Protein AF-T1HXQ1-F1 (afdb_monomer_lite)

pLDDT: mean 81.6, std 14.65, range [45.03, 98.19]

InterPro domains:
  IPR020339 Ciliary microtubule inner protein 1-like [PF14945] (10-103)

Structure (mmCIF, N/CA/C/O backbone):
data_AF-T1HXQ1-F1
#
_entry.id   AF-T1HXQ1-F1
#
loop_
_atom_site.group_PDB
_atom_site.id
_atom_site.type_symbol
_atom_site.label_atom_id
_atom_site.label_alt_id
_atom_site.label_comp_id
_atom_site.label_asym_id
_atom_site.label_entity_id
_atom_site.label_seq_id
_atom_site.pdbx_PDB_ins_code
_atom_site.Cartn_x
_atom_site.Cartn_y
_atom_site.Cartn_z
_atom_site.occupancy
_atom_site.B_iso_or_equiv
_atom_site.auth_seq_id
_atom_site.auth_comp_id
_atom_site.auth_asym_id
_atom_site.auth_atom_id
_atom_site.pdbx_PDB_model_num
ATOM 1 N N . MET A 1 1 ? 9.589 -0.570 -53.903 1.00 46.25 1 MET A N 1
ATOM 2 C CA . MET A 1 1 ? 9.884 -1.003 -52.522 1.00 46.25 1 MET A CA 1
ATOM 3 C C . MET A 1 1 ? 11.175 -1.800 -52.570 1.00 46.25 1 MET A C 1
ATOM 5 O O . MET A 1 1 ? 11.203 -2.804 -53.267 1.00 46.25 1 MET A O 1
ATOM 9 N N . GLY A 1 2 ? 12.262 -1.277 -51.997 1.00 65.62 2 GLY A N 1
ATOM 10 C CA . GLY A 1 2 ? 13.586 -1.905 -52.079 1.00 65.62 2 GLY A CA 1
ATOM 11 C C . GLY A 1 2 ? 13.653 -3.157 -51.208 1.00 65.62 2 GLY A C 1
ATOM 12 O O . GLY A 1 2 ? 13.148 -3.146 -50.090 1.00 65.62 2 GLY A O 1
ATOM 13 N N . ILE A 1 3 ? 14.230 -4.235 -51.736 1.00 65.00 3 ILE A N 1
ATOM 14 C CA . ILE A 1 3 ? 14.453 -5.480 -50.995 1.00 65.00 3 ILE A CA 1
ATOM 15 C C . ILE A 1 3 ? 15.583 -5.201 -50.000 1.00 65.00 3 ILE A C 1
ATOM 17 O O . ILE A 1 3 ? 16.723 -5.007 -50.414 1.00 65.00 3 ILE A O 1
ATOM 21 N N . SER A 1 4 ? 15.265 -5.140 -48.706 1.00 76.06 4 SER A N 1
ATOM 22 C CA . SER A 1 4 ? 16.273 -5.047 -47.646 1.00 76.06 4 SER A CA 1
ATOM 23 C C . SER A 1 4 ? 17.168 -6.277 -47.701 1.00 76.06 4 SER A C 1
ATOM 25 O O . SER A 1 4 ? 16.663 -7.407 -47.727 1.00 76.06 4 SER A O 1
ATOM 27 N N . THR A 1 5 ? 18.484 -6.080 -47.713 1.00 84.62 5 THR A N 1
ATOM 28 C CA . THR A 1 5 ? 19.408 -7.215 -47.686 1.00 84.62 5 THR A CA 1
ATOM 29 C C . THR A 1 5 ? 19.297 -7.936 -46.339 1.00 84.62 5 THR A C 1
ATOM 31 O O . THR A 1 5 ? 19.031 -7.321 -45.307 1.00 84.62 5 THR A O 1
ATOM 34 N N . ILE A 1 6 ? 19.490 -9.259 -46.318 1.00 80.56 6 ILE A N 1
ATOM 35 C CA . ILE A 1 6 ? 19.382 -10.067 -45.084 1.00 80.56 6 ILE A CA 1
ATOM 36 C C . ILE A 1 6 ? 20.298 -9.511 -43.977 1.00 80.56 6 ILE A C 1
ATOM 38 O O . ILE A 1 6 ? 19.915 -9.481 -42.811 1.00 80.56 6 ILE A O 1
ATOM 42 N N . ASN A 1 7 ? 21.472 -8.995 -44.354 1.00 80.50 7 ASN A N 1
ATOM 43 C CA . ASN A 1 7 ? 22.436 -8.390 -43.437 1.00 80.50 7 ASN A CA 1
ATOM 44 C C . ASN A 1 7 ? 21.930 -7.083 -42.807 1.00 80.50 7 ASN A C 1
ATOM 46 O O . ASN A 1 7 ? 22.186 -6.828 -41.635 1.00 80.50 7 ASN A O 1
ATOM 50 N N . GLU A 1 8 ? 21.193 -6.256 -43.548 1.00 81.00 8 GLU A N 1
ATOM 51 C CA . GLU A 1 8 ? 20.584 -5.044 -42.985 1.00 81.00 8 GLU A CA 1
ATOM 52 C C . GLU A 1 8 ? 19.526 -5.396 -41.938 1.00 81.00 8 GLU A C 1
ATOM 54 O O . GLU A 1 8 ? 19.465 -4.764 -40.883 1.00 81.00 8 GLU A O 1
ATOM 59 N N . VAL A 1 9 ? 18.728 -6.438 -42.190 1.00 82.75 9 VAL A N 1
ATOM 60 C CA . VAL A 1 9 ? 17.703 -6.907 -41.246 1.00 82.75 9 VAL A CA 1
ATOM 61 C C . VAL A 1 9 ? 18.345 -7.416 -39.954 1.00 82.75 9 VAL A C 1
ATOM 63 O O . VAL A 1 9 ? 17.903 -7.043 -38.866 1.00 82.75 9 VAL A O 1
ATOM 66 N N . THR A 1 10 ? 19.409 -8.217 -40.045 1.00 87.50 10 THR A N 1
ATOM 67 C CA . THR A 1 10 ? 20.081 -8.777 -38.861 1.00 87.50 10 THR A CA 1
ATOM 68 C C . THR A 1 10 ? 20.848 -7.722 -38.064 1.00 87.50 10 THR A C 1
ATOM 70 O O . THR A 1 10 ? 20.764 -7.707 -36.836 1.00 87.50 10 THR A O 1
ATOM 73 N N . VAL A 1 11 ? 21.537 -6.789 -38.728 1.00 91.00 11 VAL A N 1
ATOM 74 C CA . VAL A 1 11 ? 22.244 -5.687 -38.053 1.00 91.00 11 VAL A CA 1
ATOM 75 C C . VAL A 1 11 ? 21.261 -4.749 -37.351 1.00 91.00 11 VAL A C 1
ATOM 77 O O . VAL A 1 11 ? 21.504 -4.348 -36.212 1.00 91.00 11 VAL A O 1
ATOM 80 N N . ASN A 1 12 ? 20.133 -4.426 -37.987 1.00 92.00 12 ASN A N 1
ATOM 81 C CA . ASN A 1 12 ? 19.099 -3.606 -37.358 1.00 92.00 12 ASN A CA 1
ATOM 82 C C . ASN A 1 12 ? 18.438 -4.333 -36.181 1.00 92.00 12 ASN A C 1
ATOM 84 O O . ASN A 1 12 ? 18.175 -3.707 -35.157 1.00 92.00 12 ASN A O 1
ATOM 88 N N . ALA A 1 13 ? 18.234 -5.650 -36.276 1.00 91.31 13 ALA A N 1
ATOM 89 C CA . ALA A 1 13 ? 17.728 -6.446 -35.160 1.00 91.31 13 ALA A CA 1
ATOM 90 C C . ALA A 1 13 ? 18.670 -6.404 -33.943 1.00 91.31 13 ALA A C 1
ATOM 92 O O . ALA A 1 13 ? 18.205 -6.195 -32.823 1.00 91.31 13 ALA A O 1
ATOM 93 N N . LEU A 1 14 ? 19.986 -6.527 -34.155 1.00 94.94 14 LEU A N 1
ATOM 94 C CA . LEU A 1 14 ? 20.980 -6.429 -33.079 1.00 94.94 14 LEU A CA 1
ATOM 95 C C . LEU A 1 14 ? 21.003 -5.041 -32.427 1.00 94.94 14 LEU A C 1
ATOM 97 O O . LEU A 1 14 ? 21.054 -4.947 -31.202 1.00 94.94 14 LEU A O 1
ATOM 101 N N . LYS A 1 15 ? 20.922 -3.971 -33.227 1.00 95.94 15 LYS A N 1
ATOM 102 C CA . LYS A 1 15 ? 20.840 -2.594 -32.711 1.00 95.94 15 LYS A CA 1
ATOM 103 C C . LYS A 1 15 ? 19.580 -2.379 -31.879 1.00 95.94 15 LYS A C 1
ATOM 105 O O . LYS A 1 15 ? 19.673 -1.935 -30.744 1.00 95.94 15 LYS A O 1
ATOM 110 N N . ASN A 1 16 ? 18.424 -2.789 -32.400 1.00 95.81 16 ASN A N 1
ATOM 111 C CA . ASN A 1 16 ? 17.150 -2.667 -31.694 1.00 95.81 16 ASN A CA 1
ATOM 112 C C . ASN A 1 16 ? 17.159 -3.415 -30.354 1.00 95.81 16 ASN A C 1
ATOM 114 O O . ASN A 1 16 ? 16.592 -2.933 -29.374 1.00 95.81 16 ASN A O 1
ATOM 118 N N . TRP A 1 17 ? 17.795 -4.588 -30.312 1.00 95.81 17 TRP A N 1
ATOM 119 C CA . TRP A 1 17 ? 17.956 -5.361 -29.085 1.00 95.81 17 TRP A CA 1
ATOM 120 C C . TRP A 1 17 ? 18.878 -4.659 -28.079 1.00 95.81 17 TRP A C 1
ATOM 122 O O . TRP A 1 17 ? 18.508 -4.521 -26.913 1.00 95.81 17 TRP A O 1
ATOM 132 N N . ALA A 1 18 ? 20.029 -4.150 -28.524 1.00 97.75 18 ALA A N 1
ATOM 133 C CA . ALA A 1 18 ? 20.939 -3.390 -27.667 1.00 97.75 18 ALA A CA 1
ATOM 134 C C . ALA A 1 18 ? 20.264 -2.128 -27.092 1.00 97.75 18 ALA A C 1
ATOM 136 O O . ALA A 1 18 ? 20.317 -1.890 -25.884 1.00 97.75 18 ALA A O 1
ATOM 137 N N . ASP A 1 19 ? 19.542 -1.381 -27.929 1.00 97.81 19 ASP A N 1
ATOM 138 C CA . ASP A 1 19 ? 18.795 -0.188 -27.521 1.00 97.81 19 ASP A CA 1
ATOM 139 C C . ASP A 1 19 ? 17.646 -0.521 -26.554 1.00 97.81 19 ASP A C 1
ATOM 141 O O . ASP A 1 19 ? 17.274 0.294 -25.706 1.00 97.81 19 ASP A O 1
ATOM 145 N N . ALA A 1 20 ? 17.032 -1.703 -26.673 1.00 97.31 20 ALA A N 1
ATOM 146 C CA . ALA A 1 20 ? 16.024 -2.165 -25.721 1.00 97.31 20 ALA A CA 1
ATOM 147 C C . ALA A 1 20 ? 16.640 -2.405 -24.335 1.00 97.31 20 ALA A C 1
ATOM 149 O O . ALA A 1 20 ? 16.129 -1.866 -23.354 1.00 97.31 20 ALA A O 1
ATOM 150 N N . ILE A 1 21 ? 17.778 -3.103 -24.267 1.00 97.94 21 ILE A N 1
ATOM 151 C CA . ILE A 1 21 ? 18.504 -3.340 -23.008 1.00 97.94 21 ILE A CA 1
ATOM 152 C C . ILE A 1 21 ? 18.914 -2.019 -22.354 1.00 97.94 21 ILE A C 1
ATOM 154 O O . ILE A 1 21 ? 18.772 -1.841 -21.142 1.00 97.94 21 ILE A O 1
ATOM 158 N N . GLU A 1 22 ? 19.415 -1.065 -23.139 1.00 98.06 22 GLU A N 1
ATOM 159 C CA . GLU A 1 22 ? 19.836 0.220 -22.588 1.00 98.06 22 GLU A CA 1
ATOM 160 C C . GLU A 1 22 ? 18.649 1.026 -22.041 1.00 98.06 22 GLU A C 1
ATOM 162 O O . GLU A 1 22 ? 18.754 1.645 -20.977 1.00 98.06 22 GLU A O 1
ATOM 167 N N . ARG A 1 23 ? 17.498 0.979 -22.724 1.00 97.81 23 ARG A N 1
ATOM 168 C CA . ARG A 1 23 ? 16.257 1.598 -22.239 1.00 97.81 23 ARG A CA 1
ATOM 169 C C . ARG A 1 23 ? 15.762 0.958 -20.951 1.00 97.81 23 ARG A C 1
ATOM 171 O O . ARG A 1 23 ? 15.367 1.693 -20.051 1.00 97.81 23 ARG A O 1
ATOM 178 N N . GLU A 1 24 ? 15.818 -0.364 -20.832 1.00 97.56 24 GLU A N 1
ATOM 179 C CA . GLU A 1 24 ? 15.462 -1.064 -19.592 1.00 97.56 24 GLU A CA 1
ATOM 180 C C . GLU A 1 24 ? 16.374 -0.643 -18.439 1.00 97.56 24 GLU A C 1
ATOM 182 O O . GLU A 1 24 ? 15.895 -0.260 -17.369 1.00 97.56 24 GLU A O 1
ATOM 187 N N . ARG A 1 25 ? 17.690 -0.618 -18.676 1.00 97.81 25 ARG A N 1
ATOM 188 C CA . ARG A 1 25 ? 18.668 -0.195 -17.668 1.00 97.81 25 ARG A CA 1
ATOM 189 C C . ARG A 1 25 ? 18.432 1.246 -17.214 1.00 97.81 25 ARG A C 1
ATOM 191 O O . ARG A 1 25 ? 18.435 1.517 -16.014 1.00 97.81 25 ARG A O 1
ATOM 198 N N . LYS A 1 26 ? 18.212 2.166 -18.156 1.00 98.00 26 LYS A N 1
ATOM 199 C CA . LYS A 1 26 ? 17.882 3.569 -17.853 1.00 98.00 26 LYS A CA 1
ATOM 200 C C . LYS A 1 26 ? 16.553 3.681 -17.112 1.00 98.00 26 LYS A C 1
ATOM 202 O O . LYS A 1 26 ? 16.466 4.434 -16.150 1.00 98.00 26 LYS A O 1
ATOM 207 N N . GLY A 1 27 ? 15.548 2.910 -17.521 1.00 97.50 27 GLY A N 1
ATOM 208 C CA . GLY A 1 27 ? 14.244 2.854 -16.867 1.00 97.50 27 GLY A CA 1
ATOM 209 C C . GLY A 1 27 ? 14.345 2.432 -15.404 1.00 97.50 27 GLY A C 1
ATOM 210 O O . GLY A 1 27 ? 13.741 3.076 -14.553 1.00 97.50 27 GLY A O 1
ATOM 211 N N . ALA A 1 28 ? 15.161 1.422 -15.095 1.00 96.31 28 ALA A N 1
ATOM 212 C CA . ALA A 1 28 ? 15.386 0.974 -13.721 1.00 96.31 28 ALA A CA 1
ATOM 213 C C . ALA A 1 28 ? 16.035 2.060 -12.844 1.00 96.31 28 ALA A C 1
ATOM 215 O O . ALA A 1 28 ? 15.606 2.275 -11.710 1.00 96.31 28 ALA A O 1
ATOM 216 N N . ILE A 1 29 ? 17.030 2.776 -13.379 1.00 97.69 29 ILE A N 1
ATOM 217 C CA . ILE A 1 29 ? 17.696 3.879 -12.668 1.00 97.69 29 ILE A CA 1
ATOM 218 C C . ILE A 1 29 ? 16.716 5.036 -12.445 1.00 97.69 29 ILE A C 1
ATOM 220 O O . ILE A 1 29 ? 16.515 5.450 -11.309 1.00 97.69 29 ILE A O 1
ATOM 224 N N . LEU A 1 30 ? 16.042 5.497 -13.504 1.00 97.81 30 LEU A N 1
ATOM 225 C CA . LEU A 1 30 ? 15.083 6.606 -13.437 1.00 97.81 30 LEU A CA 1
ATOM 226 C C . LEU A 1 30 ? 13.895 6.296 -12.523 1.00 97.81 30 LEU A C 1
ATOM 228 O O . LEU A 1 30 ? 13.392 7.185 -11.838 1.00 97.81 30 LEU A O 1
ATOM 232 N N . TRP A 1 31 ? 13.434 5.042 -12.512 1.00 96.62 31 TRP A N 1
ATOM 233 C CA . TRP A 1 31 ? 12.394 4.601 -11.591 1.00 96.62 31 TRP A CA 1
ATOM 234 C C . TRP A 1 31 ? 12.846 4.778 -10.143 1.00 96.62 31 TRP A C 1
ATOM 236 O O . TRP A 1 31 ? 12.118 5.365 -9.346 1.00 96.62 31 TRP A O 1
ATOM 246 N N . ASN A 1 32 ? 14.058 4.326 -9.822 1.00 96.75 32 ASN A N 1
ATOM 247 C CA . ASN A 1 32 ? 14.598 4.444 -8.475 1.00 96.75 32 ASN A CA 1
ATOM 248 C C . ASN A 1 32 ? 14.873 5.906 -8.084 1.00 96.75 32 ASN A C 1
ATOM 250 O O . ASN A 1 32 ? 14.526 6.321 -6.987 1.00 96.75 32 ASN A O 1
ATOM 254 N N . GLU A 1 33 ? 15.414 6.723 -8.988 1.00 96.50 33 GLU A N 1
ATOM 255 C CA . GLU A 1 33 ? 15.646 8.152 -8.730 1.00 96.50 33 GLU A CA 1
ATOM 256 C C . GLU A 1 33 ? 14.341 8.918 -8.474 1.00 96.50 33 GLU A C 1
ATOM 258 O O . GLU A 1 33 ? 14.281 9.770 -7.590 1.00 96.50 33 GLU A O 1
ATOM 263 N N . LYS A 1 34 ? 13.279 8.618 -9.232 1.00 97.69 34 LYS A N 1
ATOM 264 C CA . LYS A 1 34 ? 12.008 9.348 -9.130 1.00 97.69 34 LYS A CA 1
ATOM 265 C C . LYS A 1 34 ? 11.101 8.839 -8.010 1.00 97.69 34 LYS A C 1
ATOM 267 O O . LYS A 1 34 ? 10.373 9.633 -7.414 1.00 97.69 34 LYS A O 1
ATOM 272 N N . TRP A 1 35 ? 11.105 7.533 -7.758 1.00 97.00 35 TRP A N 1
ATOM 273 C CA . TRP A 1 35 ? 10.120 6.871 -6.896 1.00 97.00 35 TRP A CA 1
ATOM 274 C C . TRP A 1 35 ? 10.733 6.038 -5.770 1.00 97.00 35 TRP A C 1
ATOM 276 O O . TRP A 1 35 ? 9.987 5.525 -4.940 1.00 97.00 35 TRP A O 1
ATOM 286 N N . GLY A 1 36 ? 12.061 5.906 -5.708 1.00 96.44 36 GLY A N 1
ATOM 287 C CA . GLY A 1 36 ? 12.747 5.138 -4.665 1.00 96.44 36 GLY A CA 1
ATOM 288 C C . GLY A 1 36 ? 12.428 5.639 -3.258 1.00 96.44 36 GLY A C 1
ATOM 289 O O . GLY A 1 36 ? 12.195 4.831 -2.364 1.00 96.44 36 GLY A O 1
ATOM 290 N N . TRP A 1 37 ? 12.263 6.957 -3.098 1.00 97.19 37 TRP A N 1
ATOM 291 C CA . TRP A 1 37 ? 11.908 7.584 -1.822 1.00 97.19 37 TRP A CA 1
ATOM 292 C C . TRP A 1 37 ? 10.602 7.049 -1.212 1.00 97.19 37 TRP A C 1
ATOM 294 O O . TRP A 1 37 ? 10.473 7.042 0.004 1.00 97.19 37 TRP A O 1
ATOM 304 N N . ILE A 1 38 ? 9.646 6.558 -2.015 1.00 97.88 38 ILE A N 1
ATOM 305 C CA . ILE A 1 38 ? 8.388 5.984 -1.498 1.00 97.88 38 ILE A CA 1
ATOM 306 C C . ILE A 1 38 ? 8.673 4.715 -0.692 1.00 97.88 38 ILE A C 1
ATOM 308 O O . ILE A 1 38 ? 8.023 4.451 0.318 1.00 97.88 38 ILE A O 1
ATOM 312 N N . VAL A 1 39 ? 9.639 3.913 -1.146 1.00 97.25 39 VAL A N 1
ATOM 313 C CA . VAL A 1 39 ? 10.037 2.685 -0.453 1.00 97.25 39 VAL A CA 1
ATOM 314 C C . VA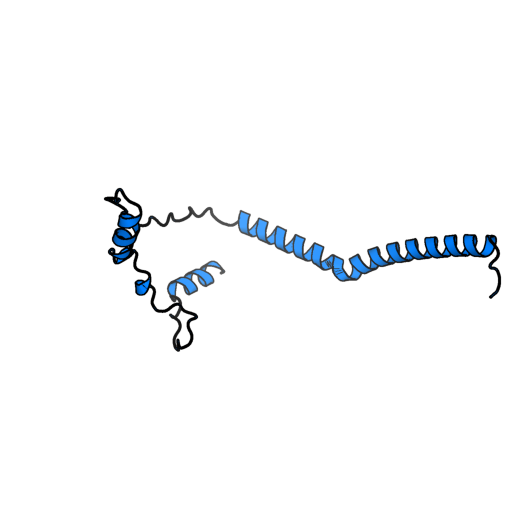L A 1 39 ? 10.706 3.029 0.872 1.00 97.25 39 VAL A C 1
ATOM 316 O O . VAL A 1 39 ? 10.442 2.364 1.872 1.00 97.25 39 VAL A O 1
ATOM 319 N N . ASP A 1 40 ? 11.537 4.068 0.883 1.00 97.12 40 ASP A N 1
ATOM 320 C CA . ASP A 1 40 ? 12.214 4.534 2.092 1.00 97.12 40 ASP A CA 1
ATOM 321 C C . ASP A 1 40 ? 11.217 5.129 3.099 1.00 97.12 40 ASP A C 1
ATOM 323 O O . ASP A 1 40 ? 11.246 4.761 4.272 1.00 97.12 40 ASP A O 1
ATOM 327 N N . GLU A 1 41 ? 10.264 5.939 2.635 1.00 98.19 41 GLU A N 1
ATOM 328 C CA . GLU A 1 41 ? 9.193 6.504 3.465 1.00 98.19 41 GLU A CA 1
ATOM 329 C C . GLU A 1 41 ? 8.311 5.408 4.075 1.00 98.19 41 GLU A C 1
ATOM 331 O O . GLU A 1 41 ? 8.017 5.414 5.271 1.00 98.19 41 GLU A O 1
ATOM 336 N N . TYR A 1 42 ? 7.930 4.411 3.268 1.00 98.12 42 TYR A N 1
ATOM 337 C CA . TYR A 1 42 ? 7.154 3.270 3.745 1.00 98.12 42 TYR A CA 1
ATOM 338 C C . TYR A 1 42 ? 7.900 2.494 4.834 1.00 98.12 42 TYR A C 1
ATOM 340 O O . TYR A 1 42 ? 7.295 2.110 5.834 1.00 98.12 42 TYR A O 1
ATOM 348 N N . ARG A 1 43 ? 9.211 2.283 4.664 1.00 98.00 43 ARG A N 1
ATOM 349 C CA . ARG A 1 43 ? 10.050 1.645 5.689 1.00 98.00 43 ARG A CA 1
ATOM 350 C C . ARG A 1 43 ? 10.071 2.468 6.975 1.00 98.00 43 ARG A C 1
ATOM 352 O O . ARG A 1 43 ? 9.803 1.897 8.025 1.00 98.00 43 ARG A O 1
ATOM 359 N N . SER A 1 44 ? 10.275 3.785 6.882 1.00 98.12 44 SER A N 1
ATOM 360 C CA . SER A 1 44 ? 10.246 4.684 8.047 1.00 98.12 44 SER A CA 1
ATOM 361 C C . SER A 1 44 ? 8.916 4.600 8.796 1.00 98.12 44 SER A C 1
ATOM 363 O O . SER A 1 44 ? 8.893 4.374 10.002 1.00 98.12 44 SER A O 1
ATOM 365 N N . SER A 1 45 ? 7.792 4.678 8.077 1.00 97.81 45 SER A N 1
ATOM 366 C CA . SER A 1 45 ? 6.457 4.566 8.680 1.00 97.81 45 SER A CA 1
ATOM 367 C C . SER A 1 45 ? 6.228 3.207 9.352 1.00 97.81 45 SER A C 1
ATOM 369 O O . SER A 1 45 ? 5.586 3.124 10.398 1.00 97.81 45 SER A O 1
ATOM 371 N N . VAL A 1 46 ? 6.727 2.117 8.762 1.00 98.12 46 VAL A N 1
ATOM 372 C CA . VAL A 1 46 ? 6.630 0.779 9.364 1.00 98.12 46 VAL A CA 1
ATOM 373 C C . VAL A 1 46 ? 7.442 0.703 10.656 1.00 98.12 46 VAL A C 1
ATOM 375 O O . VAL A 1 46 ? 6.926 0.187 11.649 1.00 98.12 46 VAL A O 1
ATOM 378 N N . ASP A 1 47 ? 8.661 1.237 10.663 1.00 98.06 47 ASP A N 1
ATOM 379 C CA . ASP A 1 47 ? 9.517 1.266 11.851 1.00 98.06 47 ASP A CA 1
ATOM 380 C C . ASP A 1 47 ? 8.871 2.102 12.970 1.00 98.06 47 ASP A C 1
ATOM 382 O O . ASP A 1 47 ? 8.765 1.637 14.107 1.00 98.06 47 ASP A O 1
ATOM 386 N N . GLU A 1 48 ? 8.304 3.265 12.642 1.00 97.62 48 GLU A N 1
ATOM 387 C CA . GLU A 1 48 ? 7.542 4.094 13.586 1.00 97.62 48 GLU A CA 1
ATOM 388 C C . GLU A 1 48 ? 6.336 3.350 14.180 1.00 97.62 48 GLU A C 1
ATOM 390 O O . GLU A 1 48 ? 6.085 3.408 15.387 1.00 97.62 48 GLU A O 1
ATOM 395 N N . LEU A 1 49 ? 5.591 2.603 13.360 1.00 96.62 49 LEU A N 1
ATOM 396 C CA . LEU A 1 49 ? 4.458 1.803 13.831 1.00 96.62 49 LEU A CA 1
ATOM 397 C C . LEU A 1 49 ? 4.899 0.654 14.743 1.00 96.62 49 LEU A C 1
ATOM 399 O O . LEU A 1 49 ? 4.195 0.332 15.707 1.00 96.62 49 LEU A O 1
ATOM 403 N N . ILE A 1 50 ? 6.040 0.027 14.455 1.00 96.81 50 ILE A N 1
ATOM 404 C CA . ILE A 1 50 ? 6.627 -1.010 15.312 1.00 96.81 50 ILE A CA 1
ATOM 405 C C . ILE A 1 50 ? 7.033 -0.400 16.655 1.00 96.81 50 ILE A C 1
ATOM 407 O O . ILE A 1 50 ? 6.683 -0.952 17.705 1.00 96.81 50 ILE A O 1
ATOM 411 N N . ASP A 1 51 ? 7.674 0.765 16.637 1.00 96.69 51 ASP A N 1
ATOM 412 C CA . ASP A 1 51 ? 8.069 1.493 17.838 1.00 96.69 51 ASP A CA 1
ATOM 413 C C . ASP A 1 51 ? 6.858 1.886 18.687 1.00 96.69 51 ASP A C 1
ATOM 415 O O . ASP A 1 51 ? 6.833 1.621 19.893 1.00 96.69 51 ASP A O 1
ATOM 419 N N . LEU A 1 52 ? 5.813 2.448 18.078 1.00 95.44 52 LEU A N 1
ATOM 420 C CA . LEU A 1 52 ? 4.566 2.784 18.772 1.00 95.44 52 LEU A CA 1
ATOM 421 C C . LEU A 1 52 ? 3.890 1.542 19.352 1.00 95.44 52 LEU A C 1
ATOM 423 O O . LEU A 1 52 ? 3.413 1.561 20.489 1.00 95.44 52 LEU A O 1
ATOM 427 N N . ARG A 1 53 ? 3.882 0.433 18.607 1.00 92.19 53 ARG A N 1
ATOM 428 C CA . ARG A 1 53 ? 3.341 -0.840 19.090 1.00 92.19 53 ARG A CA 1
ATOM 429 C C . ARG A 1 53 ? 4.132 -1.382 20.278 1.00 92.19 53 ARG A C 1
ATOM 431 O O . ARG A 1 53 ? 3.518 -1.951 21.175 1.00 92.19 53 ARG A O 1
ATOM 438 N N . SER A 1 54 ? 5.453 -1.211 20.287 1.00 93.00 54 SER A N 1
ATOM 439 C CA . SER A 1 54 ? 6.314 -1.658 21.388 1.00 93.00 54 SER A CA 1
ATOM 440 C C . SER A 1 54 ? 6.112 -0.838 22.667 1.00 93.00 54 SER A C 1
ATOM 442 O O . SER A 1 54 ? 6.146 -1.393 23.762 1.00 93.00 54 SER A O 1
ATOM 444 N N . LYS A 1 55 ? 5.851 0.469 22.528 1.00 93.06 55 LYS A N 1
ATOM 445 C CA . LYS A 1 55 ? 5.606 1.396 23.645 1.00 93.06 55 LYS A CA 1
ATOM 446 C C . LYS A 1 55 ? 4.189 1.290 24.205 1.00 93.06 55 LYS A C 1
ATOM 448 O O . LYS A 1 55 ? 3.941 1.713 25.329 1.00 93.06 5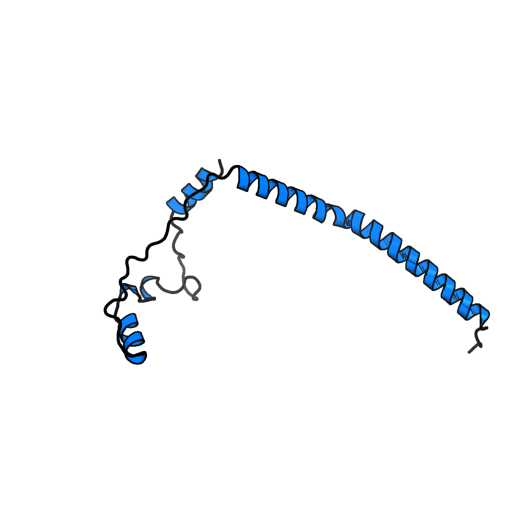5 LYS A O 1
ATOM 453 N N . ARG A 1 56 ? 3.248 0.760 23.422 1.00 86.12 56 ARG A N 1
ATOM 454 C CA . ARG A 1 56 ? 1.849 0.638 23.824 1.00 86.12 56 ARG A CA 1
ATOM 455 C C . ARG A 1 56 ? 1.708 -0.387 24.946 1.00 86.12 56 ARG A C 1
ATOM 457 O O . ARG A 1 56 ? 1.942 -1.577 24.745 1.00 86.12 56 ARG A O 1
ATOM 464 N N . GLU A 1 57 ? 1.234 0.066 26.101 1.00 86.06 57 GLU A N 1
ATOM 465 C CA . GLU A 1 57 ? 0.801 -0.832 27.168 1.00 86.06 57 GLU A CA 1
ATOM 466 C C . GLU A 1 57 ? -0.315 -1.750 26.657 1.00 86.06 57 GLU A C 1
ATOM 468 O O . GLU A 1 57 ? -1.221 -1.327 25.926 1.00 86.06 57 GLU A O 1
ATOM 473 N N . TYR A 1 58 ? -0.246 -3.029 27.023 1.00 82.50 58 TYR A N 1
ATOM 474 C CA . TYR A 1 58 ? -1.297 -3.974 26.683 1.00 82.50 58 TYR A CA 1
ATOM 475 C C . TYR A 1 58 ? -2.596 -3.548 27.375 1.00 82.50 58 TYR A C 1
ATOM 477 O O . TYR A 1 58 ? -2.742 -3.650 28.591 1.00 82.50 58 TYR A O 1
ATOM 485 N N . VAL A 1 59 ? -3.548 -3.069 26.578 1.00 83.50 59 VAL A N 1
ATOM 486 C CA . VAL A 1 59 ? -4.905 -2.790 27.035 1.00 83.50 59 VAL A CA 1
ATOM 487 C C . VAL A 1 59 ? -5.738 -4.026 26.742 1.00 83.50 59 VAL A C 1
ATOM 489 O O . VAL A 1 59 ? -5.988 -4.339 25.575 1.00 83.50 59 VAL A O 1
ATOM 492 N N . GLU A 1 60 ? -6.173 -4.713 27.799 1.00 82.75 60 GLU A N 1
ATOM 493 C CA . GLU A 1 60 ? -7.193 -5.757 27.704 1.00 82.75 60 GLU A CA 1
ATOM 494 C C . GLU A 1 60 ? -8.371 -5.220 26.872 1.00 82.75 60 GLU A C 1
ATOM 496 O O . GLU A 1 60 ? -8.943 -4.176 27.221 1.00 82.75 60 GLU A O 1
ATOM 501 N N . PRO A 1 61 ? -8.748 -5.877 25.759 1.00 81.00 61 PRO A N 1
ATOM 502 C CA . PRO A 1 61 ? -9.896 -5.436 24.990 1.00 81.00 61 PRO A CA 1
ATOM 503 C C . PRO A 1 61 ? -11.117 -5.493 25.904 1.00 81.00 61 PRO A C 1
ATOM 505 O O . PRO A 1 61 ? -11.472 -6.558 26.414 1.00 81.00 61 PRO A O 1
ATOM 508 N N . LYS A 1 62 ? -11.771 -4.344 26.116 1.00 81.12 62 LYS A N 1
ATOM 509 C CA . LYS A 1 62 ? -13.043 -4.298 26.838 1.00 81.12 62 LYS A CA 1
ATOM 510 C C . LYS A 1 62 ? -14.019 -5.187 26.076 1.00 81.12 62 LYS A C 1
ATOM 512 O O . LYS A 1 62 ? -14.482 -4.819 24.998 1.00 81.12 62 LYS A O 1
ATOM 517 N N . LYS A 1 63 ? -14.308 -6.372 26.615 1.00 80.44 63 LYS A N 1
ATOM 518 C CA . LYS A 1 63 ? -15.387 -7.216 26.110 1.00 80.44 63 LYS A CA 1
ATOM 519 C C . LYS A 1 63 ? -16.660 -6.405 26.286 1.00 80.44 63 LYS A C 1
ATOM 521 O O . LYS A 1 63 ? -17.100 -6.194 27.412 1.00 80.44 63 LYS A O 1
ATOM 526 N N . HIS A 1 64 ? -17.209 -5.899 25.188 1.00 74.69 64 HIS A N 1
ATOM 527 C CA . HIS A 1 64 ? -18.550 -5.348 25.212 1.00 74.69 64 HIS A CA 1
ATOM 528 C C . HIS A 1 64 ? -19.488 -6.536 25.410 1.00 74.69 64 HIS A C 1
ATOM 530 O O . HIS A 1 64 ? -19.779 -7.278 24.473 1.00 74.69 64 HIS A O 1
ATOM 536 N N . VAL A 1 65 ? -19.832 -6.797 26.667 1.00 77.62 65 VAL A N 1
ATOM 537 C CA . VAL A 1 65 ? -20.830 -7.799 27.010 1.00 77.62 65 VAL A CA 1
ATOM 538 C C . VAL A 1 65 ? -22.166 -7.166 26.670 1.00 77.62 65 VAL A C 1
ATOM 540 O O . VAL A 1 65 ? -22.555 -6.178 27.284 1.00 77.62 65 VAL A O 1
ATOM 543 N N . ASP A 1 66 ? -22.828 -7.696 25.646 1.00 75.88 66 ASP A N 1
ATOM 544 C CA . ASP A 1 66 ? -24.202 -7.311 25.372 1.00 75.88 66 ASP A CA 1
ATOM 545 C C . ASP A 1 66 ? -25.072 -7.851 26.514 1.00 75.88 66 ASP A C 1
ATOM 547 O O . ASP A 1 66 ? -25.171 -9.062 26.713 1.00 75.88 66 ASP A O 1
ATOM 551 N N . GLU A 1 67 ? -25.659 -6.951 27.301 1.00 78.56 67 GLU A N 1
ATOM 552 C CA . GLU A 1 67 ? -26.527 -7.298 28.433 1.00 78.56 67 GLU A CA 1
ATOM 553 C C . GLU A 1 67 ? -27.860 -7.913 27.970 1.00 78.56 67 GLU A C 1
ATOM 555 O O . GLU A 1 67 ? -28.614 -8.471 28.773 1.00 78.56 67 GLU A O 1
ATOM 560 N N . ARG A 1 68 ? -28.159 -7.840 26.666 1.00 79.94 68 ARG A N 1
ATOM 561 C CA . ARG A 1 68 ? -29.405 -8.338 26.086 1.00 79.94 68 ARG A CA 1
ATOM 562 C C . ARG A 1 68 ? -29.448 -9.866 26.113 1.00 79.94 68 ARG A C 1
ATOM 564 O O . ARG A 1 68 ? -28.648 -10.564 25.493 1.00 79.94 68 ARG A O 1
ATOM 571 N N . THR A 1 69 ? -30.453 -10.402 26.800 1.00 78.88 69 THR A N 1
ATOM 572 C CA . THR A 1 69 ? -30.735 -11.844 26.865 1.00 78.88 69 THR A CA 1
ATOM 573 C C . THR A 1 69 ? -31.578 -12.275 25.671 1.00 78.88 69 THR A C 1
ATOM 575 O O . THR A 1 69 ? -32.611 -11.673 25.397 1.00 78.88 69 THR A O 1
ATOM 578 N N . VAL A 1 70 ? -31.199 -13.361 24.994 1.00 78.44 70 VAL A N 1
ATOM 579 C CA . VAL A 1 70 ? -31.903 -13.931 23.826 1.00 78.44 70 VAL A CA 1
ATOM 580 C C . VAL A 1 70 ? -32.800 -15.121 24.245 1.00 78.44 70 VAL A C 1
ATOM 582 O O . VAL A 1 70 ? -33.115 -15.993 23.441 1.00 78.44 70 VAL A O 1
ATOM 585 N N . LEU A 1 71 ? -33.214 -15.189 25.516 1.00 80.25 71 LEU A N 1
ATOM 586 C CA . LEU A 1 71 ? -33.992 -16.312 26.054 1.00 80.25 71 LEU A CA 1
ATOM 587 C C . LEU A 1 71 ? -35.360 -15.871 26.608 1.00 80.25 71 LEU A C 1
ATOM 589 O O . LEU A 1 71 ? -35.443 -14.796 27.206 1.00 80.25 71 LEU A O 1
ATOM 593 N N . PRO A 1 72 ? -36.419 -16.697 26.460 1.00 80.69 72 PRO A N 1
ATOM 594 C CA . PRO A 1 72 ? -36.448 -17.990 25.762 1.00 80.69 72 PRO A CA 1
ATOM 595 C C . PRO A 1 72 ? -36.449 -17.828 24.235 1.00 80.69 72 PRO A C 1
ATOM 597 O O . PRO A 1 72 ? -37.172 -16.995 23.693 1.00 80.69 72 PRO A O 1
ATOM 600 N N . PHE A 1 73 ? -35.644 -18.642 23.550 1.00 78.69 73 PHE A N 1
ATOM 601 C CA . PHE A 1 73 ? -35.549 -18.624 22.093 1.00 78.69 73 PHE A CA 1
ATOM 602 C C . PHE A 1 73 ? -36.718 -19.409 21.474 1.00 78.69 73 PHE A C 1
ATOM 604 O O . PHE A 1 73 ? -37.004 -20.523 21.928 1.00 78.69 73 PHE A O 1
ATOM 611 N N . PRO A 1 74 ? -37.425 -18.862 20.473 1.00 85.38 74 PRO A N 1
ATOM 612 C CA . PRO A 1 74 ? -38.538 -19.558 19.842 1.00 85.38 74 PRO A CA 1
ATOM 613 C C . PRO A 1 74 ? -38.061 -20.750 18.999 1.00 85.38 74 PRO A C 1
ATOM 615 O O . PRO A 1 74 ? -36.968 -20.755 18.451 1.00 85.38 74 PRO A O 1
ATOM 618 N N . VAL A 1 75 ? -38.907 -21.776 18.877 1.00 83.31 75 VAL A N 1
ATOM 619 C CA . VAL A 1 75 ? -38.551 -23.055 18.225 1.00 83.31 75 VAL A CA 1
ATOM 620 C C . VAL A 1 75 ? -38.535 -22.959 16.693 1.00 83.31 75 VAL A C 1
ATOM 622 O O . VAL A 1 75 ? -37.939 -23.802 16.029 1.00 83.31 75 VAL A O 1
ATOM 625 N N . THR A 1 76 ? -39.211 -21.961 16.113 1.00 85.38 76 THR A N 1
ATOM 626 C CA . THR A 1 76 ? -39.347 -21.830 14.656 1.00 85.38 76 THR A CA 1
ATOM 627 C C . THR A 1 76 ? -38.814 -20.496 14.158 1.00 85.38 76 THR A C 1
ATOM 629 O O . THR A 1 76 ? -39.053 -19.457 14.771 1.00 85.38 76 THR A O 1
ATOM 632 N N . THR A 1 77 ? -38.197 -20.510 12.980 1.00 77.81 77 THR A N 1
ATOM 633 C CA . THR A 1 77 ? -37.601 -19.331 12.332 1.00 77.81 77 THR A CA 1
ATOM 634 C C . THR A 1 77 ? -38.622 -18.231 12.029 1.00 77.81 77 THR A C 1
ATOM 636 O O . THR A 1 77 ? -38.318 -17.045 12.110 1.00 77.81 77 THR A O 1
ATOM 639 N N . ALA A 1 78 ? -39.874 -18.598 11.736 1.00 76.44 78 ALA A N 1
ATOM 640 C CA . ALA A 1 78 ? -40.953 -17.625 11.564 1.00 76.44 78 ALA A CA 1
ATOM 641 C C . ALA A 1 78 ? -41.301 -16.920 12.889 1.00 76.44 78 ALA A C 1
ATOM 643 O O . ALA A 1 78 ? -41.556 -15.715 12.910 1.00 76.44 78 ALA A O 1
ATOM 644 N N . SER A 1 79 ? -41.270 -17.655 14.004 1.00 79.50 79 SER A N 1
ATOM 645 C CA . SER A 1 79 ? -41.434 -17.084 15.341 1.00 79.50 79 SER A CA 1
ATOM 646 C C . SER A 1 79 ? -40.216 -16.269 15.785 1.00 79.50 79 SER A C 1
ATOM 648 O O . SER A 1 79 ? -40.403 -15.307 16.520 1.00 79.50 79 SER A O 1
ATOM 650 N N . GLU A 1 80 ? -39.001 -16.592 15.327 1.00 84.12 80 GLU A N 1
ATOM 651 C CA . GLU A 1 80 ? -37.774 -15.828 15.623 1.00 84.12 80 GLU A CA 1
ATOM 652 C C . GLU A 1 80 ? -37.864 -14.376 15.160 1.00 84.12 80 GLU A C 1
ATOM 654 O O . GLU A 1 80 ? -37.542 -13.473 15.931 1.00 84.12 80 GLU A O 1
ATOM 659 N N . VAL A 1 81 ? -38.339 -14.138 13.933 1.00 82.31 81 VAL A N 1
ATOM 660 C CA . VAL A 1 81 ? -38.425 -12.780 13.372 1.00 82.31 81 VAL A CA 1
ATOM 661 C C . VAL A 1 81 ? -39.398 -11.924 14.181 1.00 82.31 81 VAL A C 1
ATOM 663 O O . VAL A 1 81 ? -39.031 -10.847 14.645 1.00 82.31 81 VAL A O 1
ATOM 666 N N . GLY A 1 82 ? -40.618 -12.419 14.417 1.00 84.19 82 GLY A N 1
ATOM 667 C CA . GLY A 1 82 ? -41.613 -11.695 15.215 1.00 84.19 82 GLY A CA 1
ATOM 668 C C . GLY A 1 82 ? -41.154 -11.472 16.657 1.00 84.19 82 GLY A C 1
ATOM 669 O O . GLY A 1 82 ? -41.331 -10.388 17.212 1.00 84.19 82 GLY A O 1
ATOM 670 N N . TRP A 1 83 ? -40.502 -12.474 17.247 1.00 85.81 83 TRP A N 1
ATOM 671 C CA . TRP A 1 83 ? -39.956 -12.398 18.595 1.00 85.81 83 TRP A CA 1
ATOM 672 C C . TRP A 1 83 ? -38.824 -11.364 18.716 1.00 85.81 83 TRP A C 1
ATOM 674 O O . TRP A 1 83 ? -38.886 -10.525 19.614 1.00 85.81 83 TRP A O 1
ATOM 684 N N . LEU A 1 84 ? -37.857 -11.326 17.792 1.00 84.69 84 LEU A N 1
ATOM 685 C CA . LEU A 1 84 ? -36.804 -10.299 17.767 1.00 84.69 84 LEU A CA 1
ATOM 686 C C . LEU A 1 84 ? -37.376 -8.894 17.540 1.00 84.69 84 LEU A C 1
ATOM 688 O O . LEU A 1 84 ? -37.009 -7.965 18.258 1.00 84.69 84 LEU A O 1
ATOM 692 N N . SER A 1 85 ? -38.304 -8.734 16.592 1.00 83.62 85 SER A N 1
ATOM 693 C CA . SER A 1 85 ? -38.911 -7.431 16.282 1.00 83.62 85 SER A CA 1
ATOM 694 C C . SER A 1 85 ? -39.799 -6.890 17.409 1.00 83.62 85 SER A C 1
ATOM 696 O O . SER A 1 85 ? -39.911 -5.674 17.572 1.00 83.62 85 SER A O 1
ATOM 698 N N . SER A 1 86 ? -40.411 -7.769 18.211 1.00 83.25 86 SER A N 1
ATOM 699 C CA . SER A 1 86 ? -41.246 -7.369 19.354 1.00 83.25 86 SER A CA 1
ATOM 700 C C . SER A 1 86 ? -40.457 -6.790 20.531 1.00 83.25 86 SER A C 1
ATOM 702 O O . SER A 1 86 ? -41.040 -6.143 21.401 1.00 83.25 86 SER A O 1
ATOM 704 N N . ARG A 1 87 ? -39.137 -7.007 20.584 1.00 86.69 87 ARG A N 1
ATOM 705 C CA . ARG A 1 87 ? -38.307 -6.599 21.720 1.00 86.69 87 ARG A CA 1
ATOM 706 C C . ARG A 1 87 ? -37.703 -5.215 21.459 1.00 86.69 87 ARG A C 1
ATOM 708 O O . ARG A 1 87 ? -36.914 -5.073 20.523 1.00 86.69 87 ARG A O 1
ATOM 715 N N . PRO A 1 88 ? -38.000 -4.202 22.296 1.00 84.75 88 PRO A N 1
ATOM 716 C CA . PRO A 1 88 ? -37.575 -2.818 22.054 1.00 84.75 88 PRO A CA 1
ATOM 717 C C . PRO A 1 88 ? -36.048 -2.669 22.030 1.00 84.75 88 PRO A C 1
ATOM 719 O O . PRO A 1 88 ? -35.488 -1.853 21.305 1.00 84.75 88 PRO A O 1
ATOM 722 N N . GLU A 1 89 ? -35.349 -3.535 22.760 1.00 82.50 89 GLU A N 1
ATOM 723 C CA . GLU A 1 89 ? -33.890 -3.617 22.809 1.00 82.50 89 GLU A CA 1
ATOM 724 C C . GLU A 1 89 ? -33.232 -3.947 21.458 1.00 82.50 89 GLU A C 1
ATOM 726 O O . GLU A 1 89 ? -32.054 -3.630 21.256 1.00 82.50 89 GLU A O 1
ATOM 731 N N . PHE A 1 90 ? -33.963 -4.567 20.530 1.00 83.06 90 PHE A N 1
ATOM 732 C CA . PHE A 1 90 ? -33.478 -4.956 19.201 1.00 83.06 90 PHE A CA 1
ATOM 733 C C . PHE A 1 90 ? -34.073 -4.105 18.073 1.00 83.06 90 PH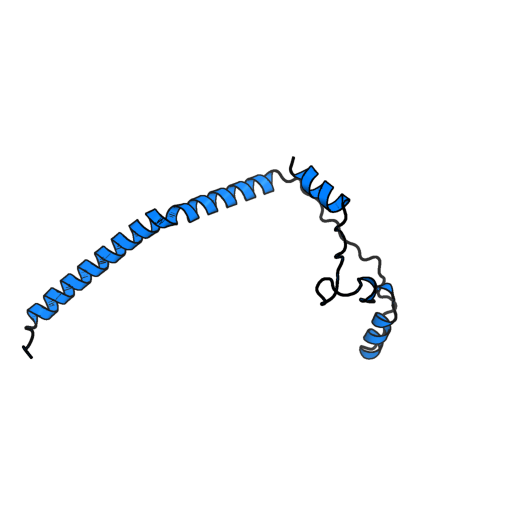E A C 1
ATOM 735 O O . PHE A 1 90 ? -33.704 -4.283 16.913 1.00 83.06 90 PHE A O 1
ATOM 742 N N . GLN A 1 91 ? -34.949 -3.150 18.393 1.00 85.06 91 GLN A N 1
ATOM 743 C CA . GLN A 1 91 ? -35.519 -2.248 17.399 1.00 85.06 91 GLN A CA 1
ATOM 744 C C . GLN A 1 91 ? -34.458 -1.274 16.890 1.00 85.06 91 GLN A C 1
ATOM 746 O O . GLN A 1 91 ? -33.761 -0.624 17.667 1.00 85.06 91 GLN A O 1
ATOM 751 N N . LEU A 1 92 ? -34.345 -1.160 15.566 1.00 79.38 92 LEU A N 1
ATOM 752 C CA . LEU A 1 92 ? -33.394 -0.253 14.919 1.00 79.38 92 LEU A CA 1
ATOM 753 C C . LEU A 1 92 ? -33.809 1.218 15.057 1.00 79.38 92 LEU A C 1
ATOM 755 O O . LEU A 1 92 ? -32.954 2.097 15.013 1.00 79.38 92 LEU A O 1
ATOM 759 N N . GLU A 1 93 ? -35.098 1.481 15.292 1.00 79.94 93 GLU A N 1
ATOM 760 C CA . GLU A 1 93 ? -35.660 2.828 15.458 1.00 79.94 93 GLU A CA 1
ATOM 761 C C . GLU A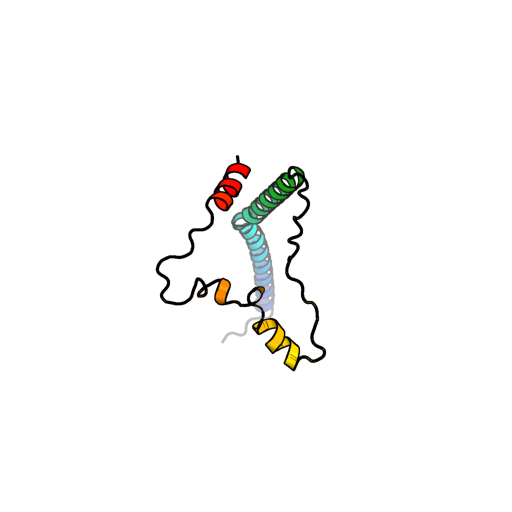 1 93 ? -35.032 3.599 16.625 1.00 79.94 93 GLU A C 1
ATOM 763 O O . GLU A 1 93 ? -34.937 4.825 16.575 1.00 79.94 93 GLU A O 1
ATOM 768 N N . LYS A 1 94 ? -34.514 2.894 17.642 1.00 76.56 94 LYS A N 1
ATOM 769 C CA . LYS A 1 94 ? -33.805 3.507 18.776 1.00 76.56 94 LYS A CA 1
ATOM 770 C C . LYS A 1 94 ? -32.529 4.254 18.368 1.00 76.56 94 LYS A C 1
ATOM 772 O O . LYS A 1 94 ? -32.064 5.108 19.112 1.00 76.56 94 LYS A O 1
ATOM 777 N N . PHE A 1 95 ? -31.959 3.931 17.206 1.00 76.06 95 PHE A N 1
ATOM 778 C CA . PHE A 1 95 ? -30.787 4.615 16.658 1.00 76.06 95 PHE A CA 1
ATOM 779 C C . PHE A 1 95 ? -31.157 5.840 15.806 1.00 76.06 95 PHE A C 1
ATOM 781 O O . PHE A 1 95 ? -30.271 6.502 15.269 1.00 76.06 95 PHE A O 1
ATOM 788 N N . GLY A 1 96 ? -32.449 6.172 15.721 1.00 72.31 96 GLY A N 1
ATOM 789 C CA . GLY A 1 96 ? -32.953 7.307 14.963 1.00 72.31 96 GLY A CA 1
ATOM 790 C C . GLY A 1 96 ? -32.884 7.108 13.444 1.00 72.31 96 GLY A C 1
ATOM 791 O O . GLY A 1 96 ? -32.450 6.062 12.953 1.00 72.31 96 GLY A O 1
ATOM 792 N N . PRO A 1 97 ? -33.345 8.105 12.667 1.00 69.75 97 PRO A N 1
ATOM 793 C CA . PRO A 1 97 ? -33.163 8.103 11.223 1.00 69.75 97 PRO A CA 1
ATOM 794 C C . PRO A 1 97 ? -31.670 8.021 10.901 1.00 69.75 97 PRO A C 1
ATOM 796 O O . PRO A 1 97 ? -30.857 8.734 11.487 1.00 69.75 97 PRO A O 1
ATOM 799 N N . TYR A 1 98 ? -31.320 7.130 9.970 1.00 62.06 98 TYR A N 1
ATOM 800 C CA . TYR A 1 98 ? -29.933 6.874 9.602 1.00 62.06 98 TYR A CA 1
ATOM 801 C C . TYR A 1 98 ? -29.220 8.195 9.270 1.00 62.06 98 TYR A C 1
ATOM 803 O O . TYR A 1 98 ? -29.775 8.994 8.501 1.00 62.06 98 TYR A O 1
ATOM 811 N N . PRO A 1 99 ? -27.999 8.414 9.795 1.00 60.00 99 PRO A N 1
ATOM 812 C CA . PRO A 1 99 ? -27.332 9.711 9.796 1.00 60.00 99 PRO A CA 1
ATOM 813 C C . PRO A 1 99 ? -27.072 10.340 8.420 1.00 60.00 99 PRO A C 1
ATOM 815 O O . PRO A 1 99 ? -26.727 11.514 8.318 1.00 60.00 99 PRO A O 1
ATOM 818 N N . TYR A 1 100 ? -27.262 9.571 7.350 1.00 57.66 100 TYR A N 1
ATOM 819 C CA . TYR A 1 100 ? -27.037 9.992 5.970 1.00 57.66 100 TYR A CA 1
ATOM 820 C C . TYR A 1 100 ? -28.307 9.959 5.111 1.00 57.66 100 TYR A C 1
ATOM 822 O O . TYR A 1 100 ? -28.235 9.966 3.882 1.00 57.66 100 TYR A O 1
ATOM 830 N N . THR A 1 101 ? -29.486 9.922 5.735 1.00 59.06 101 THR A N 1
ATOM 831 C CA . THR A 1 101 ? -30.750 10.082 5.008 1.00 59.06 101 THR A CA 1
ATOM 832 C C . THR A 1 101 ? -31.044 11.562 4.756 1.00 59.06 101 THR A C 1
ATOM 834 O O . THR A 1 101 ? -30.808 12.443 5.583 1.00 59.06 101 THR A O 1
ATOM 837 N N . LYS A 1 102 ? -31.492 11.851 3.533 1.00 48.16 102 LYS A N 1
ATOM 838 C CA . LYS A 1 102 ? -31.662 13.198 2.980 1.00 48.16 102 LYS A CA 1
ATOM 839 C C . LYS A 1 102 ? -32.651 14.007 3.840 1.00 48.16 102 LYS A C 1
ATOM 841 O O . LYS A 1 102 ? -33.825 13.661 3.885 1.00 48.16 102 LYS A O 1
ATOM 846 N N . GLY A 1 103 ? -32.186 15.080 4.488 1.00 60.78 103 GLY A N 1
ATOM 847 C CA . GLY A 1 103 ? -33.025 15.991 5.289 1.00 60.78 103 GLY A CA 1
ATOM 848 C C . GLY A 1 103 ? -32.559 16.237 6.728 1.00 60.78 103 GLY A C 1
ATOM 849 O O . GLY A 1 103 ? -33.189 17.018 7.438 1.00 60.78 103 GLY A O 1
ATOM 850 N N . TRP A 1 104 ? -31.464 15.617 7.171 1.00 53.97 104 TRP A N 1
ATOM 851 C CA . TRP A 1 104 ? -30.963 15.817 8.529 1.00 53.97 104 TRP A CA 1
ATOM 852 C C . TRP A 1 104 ? -30.128 17.097 8.647 1.00 53.97 104 TRP A C 1
ATOM 854 O O . TRP A 1 104 ? -29.056 17.211 8.057 1.00 53.97 104 TRP A O 1
ATOM 864 N N . THR A 1 105 ? -30.630 18.081 9.392 1.00 56.84 105 THR A N 1
ATOM 865 C CA . THR A 1 105 ? -29.974 19.386 9.585 1.00 56.84 105 THR A CA 1
ATOM 866 C C . THR A 1 105 ? -29.019 19.423 10.775 1.00 56.84 105 THR A C 1
ATOM 868 O O . THR A 1 105 ? -28.233 20.358 10.872 1.00 56.84 105 THR A O 1
ATOM 871 N N . ASN A 1 106 ? -29.043 18.411 11.649 1.00 61.94 106 ASN A N 1
ATOM 872 C CA . ASN A 1 106 ? -28.203 18.335 12.843 1.00 61.94 106 ASN A CA 1
ATOM 873 C C . ASN A 1 106 ? -27.720 16.891 13.061 1.00 61.94 106 ASN A C 1
ATOM 875 O O . ASN A 1 106 ? -28.427 16.122 13.716 1.00 61.94 106 ASN A O 1
ATOM 879 N N . PRO A 1 107 ? -26.548 16.493 12.533 1.00 63.47 107 PRO A N 1
ATOM 880 C CA . PRO A 1 107 ? -25.933 15.236 12.941 1.00 63.47 107 PRO A CA 1
ATOM 881 C C . PRO A 1 107 ? -25.674 15.250 14.459 1.00 63.47 107 PRO A C 1
ATOM 883 O O . PRO A 1 107 ? -25.393 16.322 15.011 1.00 63.47 107 PRO A O 1
ATOM 886 N N . PRO A 1 108 ? -25.777 14.102 15.157 1.00 64.75 108 PRO A N 1
ATOM 887 C CA . PRO A 1 108 ? -25.480 13.990 16.569 1.00 64.75 108 PRO A CA 1
ATOM 888 C C . PRO A 1 108 ? -24.061 14.488 16.744 1.00 64.75 108 PRO A C 1
ATOM 890 O O . PRO A 1 108 ? -23.125 14.000 16.104 1.00 64.75 108 PRO A O 1
ATOM 893 N N . LYS A 1 109 ? -23.932 15.530 17.566 1.00 63.16 109 LYS A N 1
ATOM 894 C CA . LYS A 1 109 ? -22.625 16.014 17.966 1.00 63.16 109 LYS A CA 1
ATOM 895 C C . LYS A 1 109 ? -21.956 14.840 18.662 1.00 63.16 109 LYS A C 1
ATOM 897 O O . LYS A 1 109 ? -22.550 14.276 19.578 1.00 63.16 109 LYS A O 1
ATOM 902 N N . PRO A 1 110 ? -20.797 14.421 18.174 1.00 64.44 110 PRO A N 1
ATOM 903 C CA . PRO A 1 110 ? -20.184 13.216 18.677 1.00 64.44 110 PRO A CA 1
ATOM 904 C C . PRO A 1 110 ? -19.691 13.510 20.110 1.00 64.44 110 PRO A C 1
ATOM 906 O O . PRO A 1 110 ? -19.291 14.640 20.405 1.00 64.44 110 PRO A O 1
ATOM 909 N N . ASP A 1 111 ? -19.857 12.547 21.024 1.00 68.81 111 ASP A N 1
ATOM 910 C CA . ASP A 1 111 ? -19.775 12.796 22.471 1.00 68.81 111 ASP A CA 1
ATOM 911 C C . ASP A 1 111 ? -18.437 13.452 22.862 1.00 68.81 111 ASP A C 1
ATOM 913 O O . ASP A 1 111 ? -17.375 12.916 22.531 1.00 68.81 111 ASP A O 1
ATOM 917 N N . PRO A 1 112 ? -18.445 14.599 23.570 1.00 65.44 112 PRO A N 1
ATOM 918 C CA . PRO A 1 112 ? -17.232 15.377 23.828 1.00 65.44 112 PRO A CA 1
ATOM 919 C C . PRO A 1 112 ? -16.181 14.606 24.640 1.00 65.44 112 PRO A C 1
ATOM 921 O O . PRO A 1 112 ? -14.988 14.798 24.415 1.00 65.44 112 PRO A O 1
ATOM 924 N N . GLU A 1 113 ? -16.602 13.681 25.507 1.00 66.62 113 GLU A N 1
ATOM 925 C CA . GLU A 1 113 ? -15.701 12.806 26.271 1.00 66.62 113 GLU A CA 1
ATOM 926 C C . GLU A 1 113 ? -14.909 11.849 25.365 1.00 66.62 113 GLU A C 1
ATOM 928 O O . GLU A 1 113 ? -13.733 11.570 25.613 1.00 66.62 113 GLU A O 1
ATOM 933 N N . VAL A 1 114 ? -15.514 11.390 24.264 1.00 64.50 114 VAL A N 1
ATOM 934 C CA . VAL A 1 114 ? -14.844 10.519 23.290 1.00 64.50 114 VAL A CA 1
ATOM 935 C C . VAL A 1 114 ? -13.737 11.291 22.566 1.00 64.50 114 VAL A C 1
ATOM 937 O O . VAL A 1 114 ? -12.656 10.739 22.377 1.00 64.50 114 VAL A O 1
ATOM 940 N N . TYR A 1 115 ? -13.942 12.578 22.252 1.00 62.25 115 TYR A N 1
ATOM 941 C CA . TYR A 1 115 ? -12.911 13.427 21.629 1.00 62.25 115 TYR A CA 1
ATOM 942 C C . TYR A 1 115 ? -11.806 13.828 22.591 1.00 62.25 115 TYR A C 1
ATOM 944 O O . TYR A 1 115 ? -10.638 13.782 22.213 1.00 62.25 115 TYR A O 1
ATOM 952 N N . GLN A 1 116 ? -12.152 14.208 23.821 1.00 59.31 116 GLN A N 1
ATOM 953 C CA . GLN A 1 116 ? -11.156 14.588 24.822 1.00 59.31 116 GLN A CA 1
ATOM 954 C C . GLN A 1 116 ? -10.229 13.412 25.129 1.00 59.31 116 GLN A C 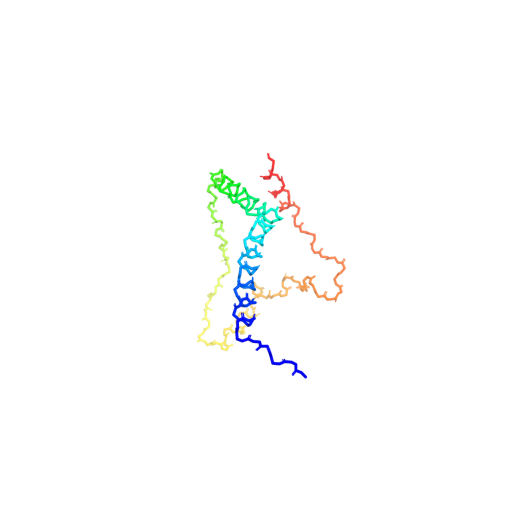1
ATOM 956 O O . GLN A 1 116 ? -9.017 13.570 25.053 1.00 59.31 116 GLN A O 1
ATOM 961 N N . SER A 1 117 ? -10.770 12.199 25.292 1.00 60.69 117 SER A N 1
ATOM 962 C CA . SER A 1 117 ? -9.950 10.995 25.501 1.00 60.69 117 SER A CA 1
ATOM 963 C C . SER A 1 117 ? -9.045 10.623 24.317 1.00 60.69 117 SER A C 1
ATOM 965 O O . SER A 1 117 ? -8.059 9.908 24.503 1.00 60.69 117 SER A O 1
ATOM 967 N N . PHE A 1 118 ? -9.387 11.075 23.106 1.00 54.41 118 PHE A N 1
ATOM 968 C CA . PHE A 1 118 ? -8.601 10.836 21.897 1.00 54.41 118 PHE A CA 1
ATOM 969 C C . PHE A 1 118 ? -7.391 11.778 21.843 1.00 54.41 118 PHE A C 1
ATOM 971 O O . PHE A 1 118 ? -6.281 11.322 21.596 1.00 54.41 118 PHE A O 1
ATOM 978 N N . TRP A 1 119 ? -7.588 13.062 22.162 1.00 54.97 119 TRP A N 1
ATOM 979 C CA . TRP A 1 119 ? -6.536 14.088 22.130 1.00 54.97 119 TRP A CA 1
ATOM 980 C C . TRP A 1 119 ? -5.686 14.159 23.408 1.00 54.97 119 TRP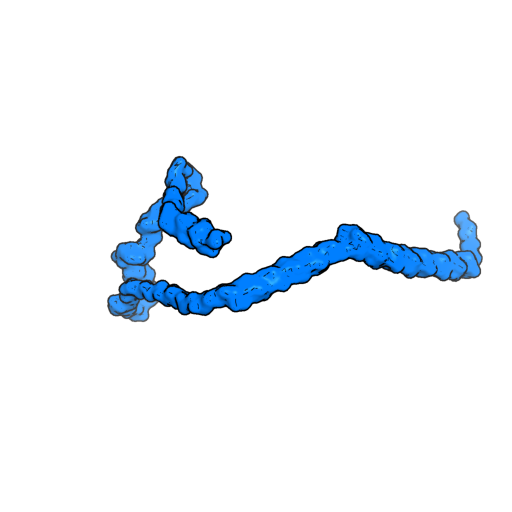 A C 1
ATOM 982 O O . TRP A 1 119 ? -4.517 14.532 23.349 1.00 54.97 119 TRP A O 1
ATOM 992 N N . GLU A 1 120 ? -6.229 13.770 24.563 1.00 58.62 120 GLU A N 1
ATOM 993 C CA . GLU A 1 120 ? -5.478 13.671 25.825 1.00 58.62 120 GLU A CA 1
ATOM 994 C C . GLU A 1 120 ? -4.547 12.451 25.870 1.00 58.62 120 GLU A C 1
ATOM 996 O O . GLU A 1 120 ? -3.652 12.403 26.704 1.00 58.62 120 GLU A O 1
ATOM 1001 N N . LYS A 1 121 ? -4.734 11.468 24.978 1.00 55.38 121 LYS A N 1
ATOM 1002 C CA . LYS A 1 121 ? -3.841 10.304 24.837 1.00 55.38 121 LYS A CA 1
ATOM 1003 C C . LYS A 1 121 ? -2.682 10.510 23.859 1.00 55.38 121 LYS A C 1
ATOM 1005 O O . LYS A 1 121 ? -1.815 9.643 23.791 1.00 55.38 121 LYS A O 1
ATOM 1010 N N . GLU A 1 122 ? -2.692 11.597 23.088 1.00 51.00 122 GLU A N 1
ATOM 1011 C CA . GLU A 1 122 ? -1.662 11.916 22.086 1.00 51.00 122 GLU A CA 1
ATOM 1012 C C . GLU A 1 122 ? -0.623 12.950 22.574 1.00 51.00 122 GLU A C 1
ATOM 1014 O O . GLU A 1 122 ? 0.322 13.233 21.839 1.00 51.00 122 GLU A O 1
ATOM 1019 N N . ASN A 1 123 ? -0.749 13.467 23.806 1.00 45.03 123 ASN A N 1
ATOM 1020 C CA . ASN A 1 123 ? 0.275 14.271 24.502 1.00 45.03 123 ASN A CA 1
ATOM 1021 C C . ASN A 1 123 ? 0.834 13.520 25.715 1.00 45.03 123 ASN A C 1
ATOM 1023 O O . ASN A 1 123 ? 2.002 13.791 26.073 1.00 45.03 123 ASN A O 1
#

Foldseek 3Di:
DDDDDPVNVVVVVVVVVVVVVVVVVVVVVVCCVVPVVVVVVVVVVVVVVVVVVVPDDDDDPPPPPDPDDCPPPDPDPVVNVVVQCPDPSNDPCVVPDDQPPPPDPDRPPPDVVVVCVVVVVVD

Secondary structure (DSSP, 8-state):
-----HHHHHHHHHHHHHHHHHHHHHHHHHHHHHHHHHHHHHHHHHHHHHHHHHHS---------------SPPSSHHHHHHHHHH-GGG-GGGG-S-TTSTT-S-PPPPPHHHHHHHHTT--

Radius of gyration: 33.16 Å; chains: 1; bounding box: 64×42×81 Å

Organism: Rhodnius prolixus (NCBI:txid13249)

Sequence (123 aa):
MGISTINEVTVNALKNWADAIERERKGAILWNEKWGWIVDEYRSSVDELIDLRSKREYVEPKKHVDERTVLPFPVTTASEVGWLSSRPEFQLEKFGPYPYTKGWTNPPKPDPEVYQSFWEKEN